Protein AF-A0A9P5T6L8-F1 (afdb_monomer_lite)

Secondary structure (DSSP, 8-state):
--------EEEEES---BS-HHHHHHHHHH-SEEEEEEETT-SGGGTT-GGG-TTS-BPPS-EEEE-S-HHHHHHTT-

Radius of gyration: 16.24 Å;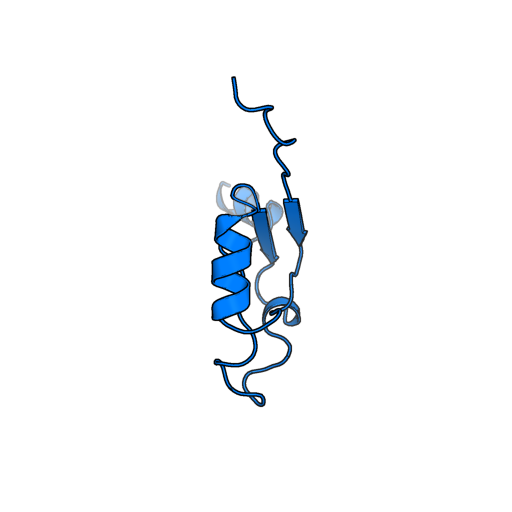 chains: 1; bounding box: 48×13×49 Å

Organism: NCBI:txid152965

InterPro domains:
  IPR002921 Fungal lipase-type domain [PF01764] (8-50)
  IPR029058 Alpha/Beta hydrolase fold [G3DSA:3.40.50.1820] (1-78)
  IPR029058 Alpha/Beta hydrolase fold [SSF53474] (4-69)

pLDDT: mean 78.12, std 13.63, range [44.94, 93.69]

Foldseek 3Di:
DPPPDPQDAAEEELDAFDAFPVVLVVVCVVHVHYAYEYEAVRCSNQPPHCVVPPGGTHHRDHYDYHNDDPVVVVVVVD

Structure (mmCIF, N/CA/C/O backbone):
data_AF-A0A9P5T6L8-F1
#
_entry.id   AF-A0A9P5T6L8-F1
#
loop_
_atom_site.group_PDB
_atom_site.id
_atom_site.type_symbol
_atom_site.label_atom_id
_atom_site.label_alt_id
_atom_site.label_comp_id
_atom_site.label_asym_id
_atom_site.label_entity_id
_atom_site.label_seq_id
_atom_site.pdbx_PDB_ins_code
_atom_site.Cartn_x
_atom_site.Cartn_y
_atom_site.Cartn_z
_atom_site.occupancy
_atom_site.B_iso_or_equiv
_atom_site.auth_seq_id
_atom_site.auth_comp_id
_atom_site.auth_asym_id
_atom_site.auth_atom_id
_atom_site.pdbx_PDB_model_num
ATOM 1 N N . MET A 1 1 ? 12.179 -2.985 31.931 1.00 44.94 1 MET A N 1
ATOM 2 C CA . MET A 1 1 ? 11.206 -1.991 31.434 1.00 44.94 1 MET A CA 1
ATOM 3 C C . MET A 1 1 ? 11.817 -1.346 30.196 1.00 44.94 1 MET A C 1
ATOM 5 O O . MET A 1 1 ? 12.779 -0.605 30.331 1.00 44.94 1 MET A O 1
ATOM 9 N N . ARG A 1 2 ? 11.392 -1.749 28.994 1.00 54.75 2 ARG A N 1
ATOM 10 C CA . ARG A 1 2 ? 11.800 -1.101 27.735 1.00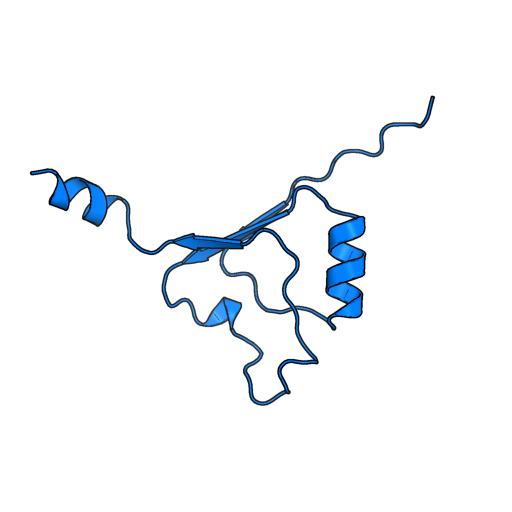 54.75 2 ARG A CA 1
ATOM 11 C C . ARG A 1 2 ? 10.793 0.034 27.523 1.00 54.75 2 ARG A C 1
ATOM 13 O O . ARG A 1 2 ? 9.612 -0.278 27.654 1.00 54.75 2 ARG A O 1
ATOM 20 N N . PRO A 1 3 ? 11.196 1.289 27.264 1.00 57.97 3 PRO A N 1
ATOM 21 C CA . PRO A 1 3 ? 10.224 2.315 26.932 1.00 57.97 3 PRO A CA 1
ATOM 22 C C . PRO A 1 3 ? 9.551 1.859 25.640 1.00 57.97 3 PRO A C 1
ATOM 24 O O . PRO A 1 3 ? 10.209 1.578 24.634 1.00 57.97 3 PRO A O 1
ATOM 27 N N . ASP A 1 4 ? 8.254 1.645 25.738 1.00 67.62 4 ASP A N 1
ATOM 28 C CA . ASP A 1 4 ? 7.331 1.455 24.643 1.00 67.62 4 ASP A CA 1
ATOM 29 C C . ASP A 1 4 ? 7.518 2.614 23.663 1.00 67.62 4 ASP A C 1
ATOM 31 O O . ASP A 1 4 ? 7.038 3.725 23.859 1.00 67.62 4 ASP A O 1
ATOM 35 N N . LEU A 1 5 ? 8.299 2.369 22.608 1.00 62.75 5 LEU A N 1
ATOM 36 C CA . LEU A 1 5 ? 8.338 3.271 21.467 1.00 62.75 5 LEU A CA 1
ATOM 37 C C . LEU A 1 5 ? 6.891 3.484 21.001 1.00 62.75 5 LEU A C 1
ATOM 39 O O . LEU A 1 5 ? 6.132 2.507 20.965 1.00 62.75 5 LEU A O 1
ATOM 43 N N . PRO A 1 6 ? 6.492 4.716 20.641 1.00 72.69 6 PRO A N 1
ATOM 44 C CA . PRO A 1 6 ? 5.132 4.974 20.202 1.00 72.69 6 PRO A CA 1
ATOM 45 C C . PRO A 1 6 ? 4.806 4.057 19.023 1.00 72.69 6 PRO A C 1
ATOM 47 O O . PRO A 1 6 ? 5.495 4.058 18.002 1.00 72.69 6 PRO A O 1
ATOM 50 N N . ALA A 1 7 ? 3.770 3.235 19.186 1.00 78.62 7 ALA A N 1
ATOM 51 C CA . ALA A 1 7 ? 3.307 2.350 18.132 1.00 78.62 7 ALA A CA 1
ATOM 52 C C . ALA A 1 7 ? 2.761 3.204 16.979 1.00 78.62 7 ALA A C 1
ATOM 54 O O . ALA A 1 7 ? 1.734 3.869 17.114 1.00 78.62 7 ALA A O 1
ATOM 55 N N . ILE A 1 8 ? 3.459 3.198 15.843 1.00 82.31 8 ILE A N 1
ATOM 56 C CA . ILE A 1 8 ? 3.042 3.928 14.645 1.00 82.31 8 ILE A CA 1
ATOM 57 C C . ILE A 1 8 ? 2.024 3.078 13.890 1.00 82.31 8 ILE A C 1
ATOM 59 O O . ILE A 1 8 ? 2.317 1.950 13.485 1.00 82.31 8 ILE A O 1
ATOM 63 N N . ARG A 1 9 ? 0.839 3.650 13.668 1.00 88.69 9 ARG A N 1
ATOM 64 C CA . ARG A 1 9 ? -0.173 3.110 12.760 1.00 88.69 9 ARG A CA 1
ATOM 65 C C . ARG A 1 9 ? -0.240 3.975 11.513 1.00 88.69 9 ARG A C 1
ATOM 67 O O . ARG A 1 9 ? -0.442 5.183 11.610 1.00 88.69 9 ARG A O 1
ATOM 74 N N . GLY A 1 10 ? -0.090 3.346 10.356 1.00 89.25 10 GLY A N 1
ATOM 75 C CA . GLY A 1 10 ? -0.205 4.001 9.059 1.00 89.25 10 GLY A CA 1
ATOM 76 C C . GLY A 1 10 ? -1.361 3.412 8.268 1.00 89.25 10 GLY A C 1
ATOM 77 O O . GLY A 1 10 ? -1.491 2.193 8.183 1.00 89.25 10 GLY A O 1
ATOM 78 N N . VAL A 1 11 ? -2.178 4.272 7.667 1.00 93.00 11 VAL A N 1
ATOM 79 C CA . VAL A 1 11 ? -3.158 3.873 6.653 1.00 93.00 11 VAL A CA 1
ATOM 80 C C . VAL A 1 11 ? -2.910 4.718 5.420 1.00 93.00 11 VAL A C 1
ATOM 82 O O . VAL A 1 11 ? -2.889 5.946 5.504 1.00 93.00 11 VAL A O 1
ATOM 85 N N . THR A 1 12 ? -2.695 4.067 4.286 1.00 90.75 12 THR A N 1
ATOM 86 C CA . THR A 1 12 ? -2.391 4.738 3.026 1.00 90.75 12 THR A CA 1
ATOM 87 C C . THR A 1 12 ? -3.353 4.285 1.937 1.00 90.75 12 THR A C 1
ATOM 89 O O . THR A 1 12 ? -3.814 3.148 1.939 1.00 90.75 12 THR A O 1
ATOM 92 N N . PHE A 1 13 ? -3.658 5.177 0.997 1.00 91.12 13 PHE A N 1
ATOM 93 C CA . PHE A 1 13 ? -4.574 4.924 -0.116 1.00 91.12 13 PHE A CA 1
ATOM 94 C C . PHE A 1 13 ? -3.824 5.104 -1.437 1.00 91.12 13 PHE A C 1
ATOM 96 O O . PHE A 1 13 ? -3.056 6.058 -1.566 1.00 91.12 13 PHE A O 1
ATOM 103 N N . GLY A 1 14 ? -3.993 4.185 -2.392 1.00 85.50 14 GLY A N 1
ATOM 104 C CA . GLY A 1 14 ? -3.370 4.291 -3.721 1.00 85.50 14 GLY A CA 1
ATOM 105 C C . GLY A 1 14 ? -1.837 4.290 -3.668 1.00 85.50 14 GLY A C 1
ATOM 106 O O . GLY A 1 14 ? -1.167 5.073 -4.339 1.00 85.50 14 GLY A O 1
ATOM 107 N N . THR A 1 15 ? -1.248 3.474 -2.792 1.00 85.94 15 THR A N 1
ATOM 108 C CA . THR A 1 15 ? 0.189 3.565 -2.490 1.00 85.94 15 THR A CA 1
ATOM 109 C C . THR A 1 15 ? 1.028 2.923 -3.586 1.00 85.94 15 THR A C 1
ATOM 111 O O . THR A 1 15 ? 1.001 1.705 -3.755 1.00 85.94 15 THR A O 1
ATOM 114 N N . ARG A 1 16 ? 1.814 3.747 -4.287 1.00 82.19 16 ARG A N 1
ATOM 115 C CA . ARG A 1 16 ? 2.821 3.336 -5.284 1.00 82.19 16 ARG A CA 1
ATOM 116 C C . ARG A 1 16 ? 3.906 2.421 -4.704 1.00 82.19 16 ARG A C 1
ATOM 118 O O . ARG A 1 16 ? 4.123 2.417 -3.493 1.00 82.19 16 ARG A O 1
ATOM 125 N N . GLN A 1 17 ? 4.590 1.666 -5.565 1.00 81.88 17 GLN A N 1
ATOM 126 C CA . GLN A 1 17 ? 5.713 0.817 -5.149 1.00 81.88 17 GLN A CA 1
ATOM 127 C C . GLN A 1 17 ? 6.915 1.691 -4.776 1.00 81.88 17 GLN A C 1
ATOM 129 O O . GLN A 1 17 ? 7.219 2.658 -5.482 1.00 81.88 17 GLN A O 1
ATOM 134 N N . VAL A 1 18 ? 7.596 1.368 -3.674 1.00 78.69 18 VAL A N 1
ATOM 135 C CA . VAL A 1 18 ? 8.709 2.172 -3.148 1.00 78.69 18 VAL A CA 1
ATOM 136 C C . VAL A 1 18 ? 9.882 1.263 -2.801 1.00 78.69 18 VAL A C 1
ATOM 138 O O . VAL A 1 18 ? 9.718 0.279 -2.096 1.00 78.69 18 VAL A O 1
ATOM 141 N N . GLY A 1 19 ? 11.078 1.622 -3.273 1.00 78.69 19 GLY A N 1
ATOM 142 C CA . GLY A 1 19 ? 12.332 0.989 -2.860 1.00 78.69 19 GLY A CA 1
ATOM 143 C C . GLY A 1 19 ? 12.500 -0.477 -3.279 1.00 78.69 19 GLY A C 1
ATOM 144 O O . GLY A 1 19 ? 11.631 -1.093 -3.884 1.00 78.69 19 GLY A O 1
ATOM 145 N N . SER A 1 20 ? 13.653 -1.055 -2.946 1.00 85.75 20 SER A N 1
ATOM 146 C CA . S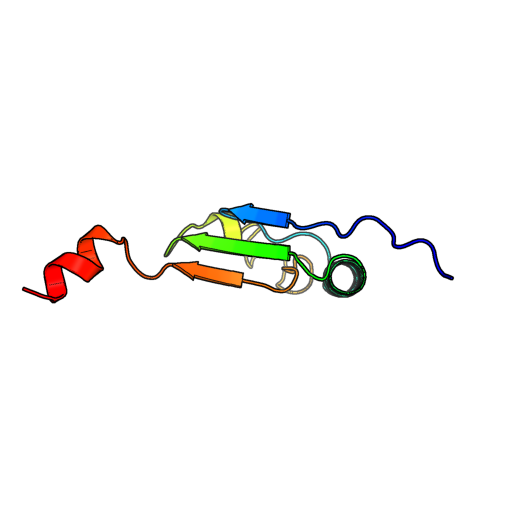ER A 1 20 ? 13.963 -2.456 -3.246 1.00 85.75 20 SER A CA 1
ATOM 147 C C . SER A 1 20 ? 13.251 -3.428 -2.294 1.00 85.75 20 SER A C 1
ATOM 149 O O . SER A 1 20 ? 12.762 -3.041 -1.231 1.00 85.75 20 SER A O 1
ATOM 151 N N . ALA A 1 21 ? 13.268 -4.724 -2.616 1.00 84.75 21 ALA A N 1
ATOM 152 C CA . ALA A 1 21 ? 12.751 -5.769 -1.725 1.00 84.75 21 ALA A CA 1
ATOM 153 C C . ALA A 1 21 ? 13.381 -5.720 -0.314 1.00 84.75 21 ALA A C 1
ATOM 155 O O . ALA A 1 21 ? 12.679 -5.859 0.684 1.00 84.75 21 ALA A O 1
ATOM 156 N N . ALA A 1 22 ? 14.688 -5.437 -0.221 1.00 87.06 22 ALA A N 1
ATOM 157 C CA . ALA A 1 22 ? 15.391 -5.307 1.058 1.00 87.06 22 ALA A CA 1
ATOM 158 C C . ALA A 1 22 ? 14.876 -4.125 1.897 1.00 87.06 22 ALA A C 1
ATOM 160 O O . ALA A 1 22 ? 14.774 -4.225 3.121 1.00 87.06 22 ALA A O 1
ATOM 161 N N . TRP A 1 23 ? 14.513 -3.016 1.242 1.00 88.69 23 TRP A N 1
ATOM 162 C CA . TRP A 1 23 ? 13.882 -1.886 1.918 1.00 88.69 23 TRP A CA 1
ATOM 163 C C . TRP A 1 23 ? 12.498 -2.263 2.452 1.00 88.69 23 TRP A C 1
ATOM 165 O O . TRP A 1 23 ? 12.230 -2.017 3.625 1.00 88.69 23 TRP A O 1
ATOM 175 N N . ALA A 1 24 ? 11.659 -2.919 1.641 1.00 88.00 24 ALA A N 1
ATOM 176 C CA . ALA A 1 24 ? 10.319 -3.335 2.059 1.00 88.00 24 ALA A CA 1
ATOM 177 C C . ALA A 1 24 ? 10.372 -4.280 3.273 1.00 88.00 24 ALA A C 1
ATOM 179 O O . ALA A 1 24 ? 9.656 -4.071 4.249 1.00 88.00 24 ALA A O 1
ATOM 180 N N . THR A 1 25 ? 11.299 -5.248 3.276 1.00 90.00 25 THR A N 1
ATOM 181 C CA . THR A 1 25 ? 11.514 -6.142 4.429 1.00 90.00 25 THR A CA 1
ATOM 182 C C . THR A 1 25 ? 11.975 -5.387 5.680 1.00 90.00 25 THR A C 1
ATOM 184 O O . THR A 1 25 ? 11.486 -5.651 6.779 1.00 90.00 25 THR A O 1
ATOM 187 N N . SER A 1 26 ? 12.895 -4.427 5.536 1.00 89.88 26 SER A N 1
ATOM 188 C CA . SER A 1 26 ? 13.341 -3.596 6.662 1.00 89.88 26 SER A CA 1
ATOM 189 C C . SER A 1 26 ? 12.199 -2.739 7.216 1.00 89.88 26 SER A C 1
ATOM 191 O O . SER A 1 26 ? 12.025 -2.650 8.433 1.00 89.88 26 SER A O 1
ATOM 193 N N . PHE A 1 27 ? 11.377 -2.163 6.340 1.00 88.75 27 PHE A N 1
ATOM 194 C CA . PHE A 1 27 ? 10.223 -1.353 6.715 1.00 88.75 27 PHE A CA 1
ATOM 195 C C . PHE A 1 27 ? 9.167 -2.183 7.461 1.00 88.75 27 PHE A C 1
ATOM 197 O O . PHE A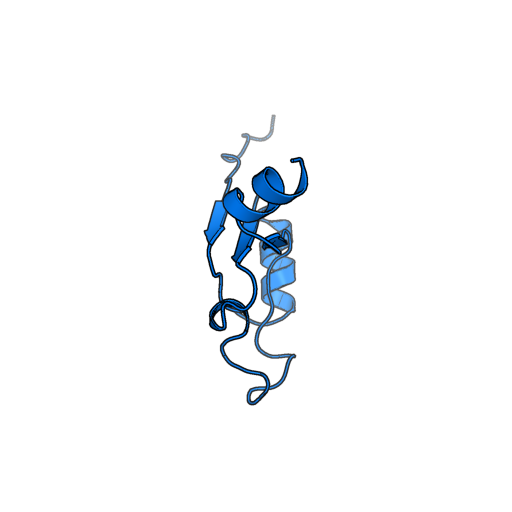 1 27 ? 8.708 -1.779 8.530 1.00 88.75 27 PHE A O 1
ATOM 204 N N . ASP A 1 28 ? 8.861 -3.384 6.965 1.00 87.44 28 ASP A N 1
ATOM 205 C CA . ASP A 1 28 ? 7.918 -4.320 7.587 1.00 87.44 28 ASP A CA 1
ATOM 206 C C . ASP A 1 28 ? 8.350 -4.766 8.994 1.00 87.44 28 ASP A C 1
ATOM 208 O O . ASP A 1 28 ? 7.496 -5.111 9.821 1.00 87.44 28 ASP A O 1
ATOM 212 N N . SER A 1 29 ? 9.661 -4.763 9.273 1.00 88.69 29 SER A N 1
ATOM 213 C CA . SER A 1 29 ? 10.217 -5.082 10.596 1.00 88.69 29 SER A CA 1
ATOM 214 C C . SER A 1 29 ? 10.068 -3.938 11.607 1.00 88.69 29 SER A C 1
ATOM 216 O O . SER A 1 29 ? 10.010 -4.185 12.811 1.00 88.69 29 SER A O 1
ATOM 218 N N . GLN A 1 30 ? 9.973 -2.697 11.122 1.00 89.06 30 GLN A N 1
ATOM 219 C CA . GLN A 1 30 ? 9.880 -1.490 11.946 1.00 89.06 30 GLN A CA 1
ATOM 220 C C . GLN A 1 30 ? 8.431 -1.061 12.177 1.00 89.06 30 GLN A C 1
ATOM 222 O O . GLN A 1 30 ? 8.071 -0.672 13.288 1.00 89.06 30 GLN A O 1
ATOM 227 N N . ILE A 1 31 ? 7.591 -1.139 11.141 1.00 87.06 31 ILE A N 1
ATOM 228 C CA . ILE A 1 31 ? 6.194 -0.704 11.185 1.00 87.06 31 ILE A CA 1
ATOM 229 C C . ILE A 1 31 ? 5.304 -1.920 10.957 1.00 87.06 31 ILE A C 1
ATOM 231 O O . ILE A 1 31 ? 5.094 -2.385 9.840 1.00 87.06 31 ILE A O 1
ATOM 235 N N . THR A 1 32 ? 4.761 -2.443 12.052 1.00 86.31 32 THR A N 1
ATOM 236 C CA . THR A 1 32 ? 3.911 -3.640 12.034 1.00 86.31 32 THR A CA 1
ATOM 237 C C . THR A 1 32 ? 2.437 -3.329 11.769 1.00 86.31 32 THR A C 1
ATOM 239 O O . THR A 1 32 ? 1.693 -4.230 11.395 1.00 86.31 32 THR A O 1
ATOM 242 N N . GLN A 1 33 ? 2.011 -2.069 11.934 1.00 88.56 33 GLN A N 1
ATOM 243 C CA . GLN A 1 33 ? 0.625 -1.615 11.748 1.00 88.56 33 GLN A CA 1
ATOM 244 C C . GLN A 1 33 ? 0.474 -0.683 10.534 1.00 88.56 33 GLN A C 1
ATOM 246 O O . GLN A 1 33 ? -0.126 0.389 10.637 1.00 88.56 33 GLN A O 1
ATOM 251 N N . LEU A 1 34 ? 1.034 -1.075 9.387 1.00 89.81 34 LEU A N 1
ATOM 252 C CA . LEU A 1 34 ? 0.765 -0.412 8.111 1.00 89.81 34 LEU A CA 1
ATOM 253 C C . LEU A 1 34 ? -0.379 -1.127 7.383 1.00 89.81 34 LEU A C 1
ATOM 255 O O . LEU A 1 34 ? -0.360 -2.343 7.215 1.00 89.81 34 LEU A O 1
ATOM 259 N N . THR A 1 35 ? -1.370 -0.362 6.937 1.00 93.69 35 THR A N 1
ATOM 260 C CA . THR A 1 35 ? -2.433 -0.816 6.038 1.00 93.69 35 THR A CA 1
ATOM 261 C C . THR A 1 35 ? -2.384 -0.005 4.755 1.00 93.69 35 THR A C 1
ATOM 263 O O . THR A 1 35 ? -2.369 1.225 4.789 1.00 93.69 35 THR A O 1
ATOM 266 N N . ARG A 1 36 ? -2.385 -0.693 3.619 1.00 93.00 36 ARG A N 1
ATOM 267 C CA . ARG A 1 36 ? -2.386 -0.103 2.282 1.00 93.00 36 ARG A CA 1
ATOM 268 C C . ARG A 1 36 ? -3.691 -0.453 1.593 1.00 93.00 36 ARG A C 1
ATOM 270 O O . ARG A 1 36 ? -3.956 -1.622 1.356 1.00 93.00 36 ARG A O 1
ATOM 277 N N . VAL A 1 37 ? -4.491 0.544 1.258 1.00 91.94 37 VAL A N 1
ATOM 278 C CA . VAL A 1 37 ? -5.785 0.359 0.605 1.00 91.94 37 VAL A CA 1
ATOM 279 C C . VAL A 1 37 ? -5.666 0.719 -0.870 1.00 91.94 37 VAL A C 1
ATOM 281 O O . VAL A 1 37 ? -5.318 1.850 -1.219 1.00 91.94 37 VAL A O 1
ATOM 284 N N . ASN A 1 38 ? -5.988 -0.238 -1.732 1.00 90.50 38 ASN A N 1
ATOM 285 C CA . ASN A 1 38 ? -6.015 -0.068 -3.179 1.00 90.50 38 ASN A CA 1
ATOM 286 C C . ASN A 1 38 ? -7.447 -0.222 -3.690 1.00 90.50 38 ASN A C 1
ATOM 288 O O . ASN A 1 38 ? -8.205 -1.063 -3.210 1.00 90.50 38 ASN A O 1
ATOM 292 N N . ASN A 1 39 ? -7.820 0.615 -4.656 1.00 90.44 39 ASN A N 1
ATOM 293 C CA . ASN A 1 39 ? -9.173 0.650 -5.195 1.00 90.44 39 ASN A CA 1
ATOM 294 C C . ASN A 1 39 ? -9.209 0.069 -6.608 1.00 90.44 39 ASN A C 1
ATOM 296 O O . ASN A 1 39 ? -8.714 0.708 -7.539 1.00 90.44 39 ASN A O 1
ATOM 300 N N . LYS A 1 40 ? -9.846 -1.092 -6.779 1.00 88.62 40 LYS A N 1
ATOM 301 C CA . LYS A 1 40 ? -10.112 -1.718 -8.078 1.00 88.62 40 LYS A CA 1
ATOM 302 C C . LYS A 1 40 ? -8.877 -1.678 -8.995 1.00 88.62 40 LYS A C 1
ATOM 304 O O . LYS A 1 40 ? -7.826 -2.230 -8.703 1.00 88.62 40 LYS A O 1
ATOM 309 N N . ARG A 1 41 ? -8.988 -0.971 -10.122 1.00 87.31 41 ARG A N 1
ATOM 310 C CA . ARG A 1 41 ? -7.960 -0.858 -11.163 1.00 87.31 41 ARG A CA 1
ATOM 311 C C . ARG A 1 41 ? -7.189 0.459 -11.093 1.00 87.31 41 ARG A C 1
ATOM 313 O O . ARG A 1 41 ? -6.798 0.977 -12.136 1.00 87.31 41 ARG A O 1
ATOM 320 N N . ASP A 1 42 ? -7.012 1.022 -9.899 1.00 84.44 42 ASP A N 1
ATOM 321 C CA . ASP A 1 42 ? -6.145 2.184 -9.712 1.00 84.44 42 ASP A CA 1
ATOM 322 C C . ASP A 1 42 ? -4.741 1.872 -10.279 1.00 84.44 42 ASP A C 1
ATOM 324 O O . ASP A 1 42 ? -4.100 0.903 -9.854 1.00 84.44 42 ASP A O 1
ATOM 328 N N . PRO A 1 43 ? -4.251 2.643 -11.267 1.00 83.88 43 PRO A N 1
ATOM 329 C CA . PRO A 1 43 ? -2.934 2.414 -11.845 1.00 83.88 43 PRO A CA 1
ATOM 330 C C . PRO A 1 43 ? -1.793 2.848 -10.912 1.00 83.88 43 PRO A C 1
ATOM 332 O O . PRO A 1 43 ? -0.664 2.380 -11.087 1.00 83.88 43 PRO A O 1
ATOM 335 N N . VAL A 1 44 ? -2.043 3.715 -9.922 1.00 84.88 44 VAL A N 1
ATOM 336 C CA . VAL A 1 44 ? -0.998 4.299 -9.063 1.00 84.88 44 VAL A CA 1
ATOM 337 C C . VAL A 1 44 ? -0.278 3.244 -8.206 1.00 84.88 44 VAL A C 1
ATOM 339 O O . VAL A 1 44 ? 0.955 3.248 -8.178 1.00 84.88 44 VAL A O 1
ATOM 342 N N . PRO A 1 45 ? -0.958 2.262 -7.589 1.00 82.94 45 PRO A N 1
ATOM 343 C CA . PRO A 1 45 ? -0.286 1.147 -6.918 1.00 82.94 45 PRO A CA 1
ATOM 344 C C . PRO A 1 45 ? 0.625 0.293 -7.812 1.00 82.94 45 PRO A C 1
ATOM 346 O O . PRO A 1 45 ? 1.439 -0.470 -7.293 1.00 82.94 45 PRO A O 1
ATOM 349 N N . THR A 1 46 ? 0.519 0.416 -9.137 1.00 81.06 46 THR A N 1
ATOM 350 C CA . THR A 1 46 ? 1.308 -0.352 -10.116 1.00 81.06 46 THR A CA 1
ATOM 351 C C . THR A 1 46 ? 2.502 0.447 -10.666 1.00 81.06 46 THR A C 1
ATOM 353 O O . THR A 1 46 ? 3.410 -0.126 -11.276 1.00 81.06 46 THR A O 1
ATOM 356 N N . VAL A 1 47 ? 2.561 1.769 -10.445 1.00 77.31 47 VAL A N 1
ATOM 357 C CA . VAL A 1 47 ? 3.719 2.586 -10.849 1.00 77.31 47 VAL A CA 1
ATOM 358 C C . VAL A 1 47 ? 4.892 2.392 -9.866 1.00 77.31 47 VAL A C 1
ATOM 360 O O . VAL A 1 47 ? 4.652 2.252 -8.663 1.00 77.31 47 VAL A O 1
ATOM 363 N N . PRO A 1 48 ? 6.159 2.389 -10.328 1.00 60.38 48 PRO A N 1
ATOM 364 C CA . PRO A 1 48 ? 6.671 2.885 -11.607 1.00 60.38 48 PRO A CA 1
ATOM 365 C C . PRO A 1 48 ? 6.807 1.809 -12.696 1.00 60.38 48 PRO A C 1
ATOM 367 O O . PRO A 1 48 ? 7.768 1.803 -13.448 1.00 60.38 48 PRO A O 1
ATOM 370 N N . GLY A 1 49 ? 5.816 0.930 -12.845 1.00 63.28 49 GLY A N 1
ATOM 371 C CA . GLY A 1 49 ? 5.631 0.134 -14.051 1.00 63.28 49 GLY A CA 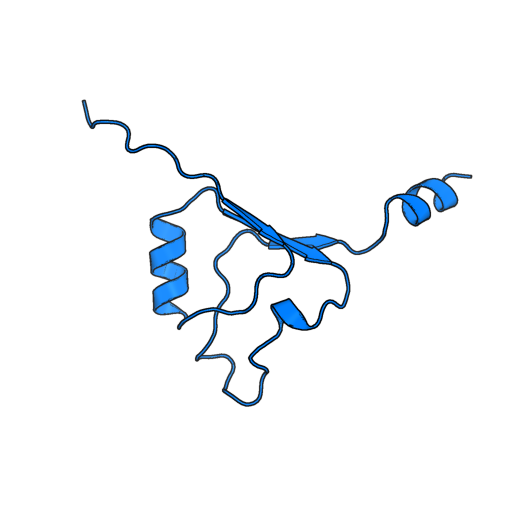1
ATOM 372 C C . GLY A 1 49 ? 6.616 -1.026 -14.188 1.00 63.28 49 GLY A C 1
ATOM 373 O O . GLY A 1 49 ? 7.778 -0.989 -13.791 1.00 63.28 49 GLY A O 1
ATOM 374 N N . ARG A 1 50 ? 6.153 -2.093 -14.839 1.00 58.66 50 ARG A N 1
ATOM 375 C CA . ARG A 1 50 ? 6.934 -3.318 -15.065 1.00 58.66 50 ARG A CA 1
ATOM 376 C C . ARG A 1 50 ? 8.191 -3.107 -15.936 1.00 58.66 50 ARG A C 1
ATOM 378 O O . ARG A 1 50 ? 9.037 -3.993 -15.996 1.00 58.66 50 ARG A O 1
ATOM 385 N N . LEU A 1 51 ? 8.327 -1.941 -16.581 1.00 56.06 51 LEU A N 1
ATOM 386 C CA . LEU A 1 51 ? 9.443 -1.572 -17.463 1.00 56.06 51 LEU A CA 1
ATOM 387 C C . LEU A 1 51 ? 10.762 -1.282 -16.724 1.00 56.06 51 LEU A C 1
ATOM 389 O O . LEU A 1 51 ? 11.812 -1.341 -17.353 1.00 56.06 51 LEU A O 1
ATOM 393 N N . LEU A 1 52 ? 10.736 -1.028 -15.408 1.00 60.72 52 LEU A N 1
ATOM 394 C CA . LEU A 1 52 ? 11.947 -0.846 -14.584 1.00 60.72 52 LEU A CA 1
ATOM 395 C C . LEU A 1 52 ? 12.385 -2.133 -13.851 1.00 60.72 52 LEU A C 1
ATOM 397 O O . LEU A 1 52 ? 13.269 -2.095 -12.993 1.00 60.72 52 LEU A O 1
ATOM 401 N N . GLY A 1 53 ? 11.778 -3.275 -14.200 1.00 57.28 53 GLY A N 1
ATOM 402 C CA . GLY A 1 53 ? 12.010 -4.575 -13.574 1.00 57.28 53 GLY A CA 1
ATOM 403 C C . GLY A 1 53 ? 11.317 -4.702 -12.213 1.00 57.28 53 GLY A C 1
ATOM 404 O O . GLY A 1 53 ? 11.468 -3.862 -11.334 1.00 57.28 53 GLY A O 1
ATOM 405 N N . SER A 1 54 ? 10.595 -5.800 -11.990 1.00 57.62 54 SER A N 1
ATOM 406 C CA . SER A 1 54 ? 9.878 -6.110 -10.736 1.00 57.62 54 SER A CA 1
ATOM 407 C C . SER A 1 54 ? 10.778 -6.303 -9.497 1.00 57.62 54 SER A C 1
ATOM 409 O O . SER A 1 54 ? 10.293 -6.652 -8.424 1.00 57.62 54 SER A O 1
ATOM 411 N N . GLY A 1 55 ? 12.094 -6.105 -9.629 1.00 56.25 55 GLY A N 1
ATOM 412 C CA . GLY A 1 55 ? 13.074 -6.188 -8.541 1.00 56.25 55 GLY A CA 1
ATOM 413 C C . GLY A 1 55 ? 13.475 -4.840 -7.933 1.00 56.25 55 GLY A C 1
ATOM 414 O O . GLY A 1 55 ? 14.143 -4.824 -6.902 1.00 56.25 55 GLY A O 1
ATOM 415 N N . THR A 1 56 ? 13.091 -3.714 -8.545 1.00 64.12 56 THR A N 1
ATOM 416 C CA . THR A 1 56 ? 13.535 -2.372 -8.118 1.00 64.12 56 THR A CA 1
ATOM 417 C C . THR A 1 56 ? 12.521 -1.636 -7.244 1.00 64.12 56 THR A C 1
ATOM 419 O O . THR A 1 56 ? 12.912 -0.720 -6.525 1.00 64.12 56 THR A O 1
ATOM 422 N N . HIS A 1 57 ? 11.250 -2.054 -7.277 1.00 74.19 57 HIS A N 1
ATOM 423 C CA . HIS A 1 57 ? 10.143 -1.407 -6.578 1.00 74.19 57 HIS A CA 1
ATOM 424 C C . HIS A 1 57 ? 9.253 -2.456 -5.909 1.00 74.19 57 HIS A C 1
ATOM 426 O O . HIS A 1 57 ? 8.675 -3.303 -6.589 1.00 74.19 57 HIS A O 1
ATOM 432 N N . TRP A 1 58 ? 9.167 -2.425 -4.580 1.00 83.69 58 TRP A N 1
ATOM 433 C CA . TRP A 1 58 ? 8.374 -3.368 -3.792 1.00 83.69 58 TRP A CA 1
ATOM 434 C C . TRP A 1 58 ? 7.358 -2.651 -2.909 1.00 83.69 58 TRP A C 1
ATOM 436 O O . TRP A 1 58 ? 7.499 -1.479 -2.565 1.00 83.69 58 TRP A O 1
ATOM 446 N N . HIS A 1 59 ? 6.293 -3.368 -2.565 1.00 85.75 59 HIS A N 1
ATOM 447 C CA . HIS A 1 59 ? 5.317 -2.900 -1.592 1.00 85.75 59 HIS A CA 1
ATOM 448 C C . HIS A 1 59 ? 5.640 -3.490 -0.217 1.00 85.75 59 HIS A C 1
ATOM 450 O O . HIS A 1 59 ? 5.909 -4.690 -0.136 1.00 85.75 59 HIS A O 1
ATOM 456 N N . PRO A 1 60 ? 5.572 -2.686 0.857 1.00 87.00 60 PRO A N 1
ATOM 457 C CA . PRO A 1 60 ? 5.430 -3.210 2.210 1.00 87.00 60 PRO A CA 1
ATOM 458 C C . PRO A 1 60 ? 4.147 -4.042 2.337 1.00 87.00 60 PRO A C 1
ATOM 460 O O . PRO A 1 60 ? 3.190 -3.847 1.572 1.00 87.00 60 PRO A O 1
ATOM 463 N N . ARG A 1 61 ? 4.097 -4.944 3.317 1.00 88.06 61 ARG A N 1
ATOM 464 C CA . ARG A 1 61 ? 2.920 -5.796 3.561 1.00 88.06 61 ARG A CA 1
ATOM 465 C C . ARG A 1 61 ? 1.686 -4.995 4.008 1.00 88.06 61 ARG A C 1
ATOM 467 O O . ARG A 1 61 ? 1.773 -3.823 4.366 1.00 88.06 61 ARG A O 1
ATOM 474 N N . GLY A 1 62 ? 0.530 -5.665 4.034 1.00 87.88 62 GLY A N 1
ATOM 475 C CA . GLY A 1 62 ? -0.718 -5.106 4.575 1.00 87.88 62 GLY A CA 1
ATOM 476 C C . GLY A 1 62 ? -1.658 -4.505 3.529 1.00 87.88 62 GLY A C 1
ATOM 477 O O . GLY A 1 62 ? -2.311 -3.503 3.805 1.00 87.88 62 GLY A O 1
ATOM 478 N N . GLU A 1 63 ? -1.715 -5.084 2.326 1.00 89.88 63 GLU A N 1
ATOM 479 C CA . GLU A 1 63 ? -2.641 -4.646 1.278 1.00 89.88 63 GLU A CA 1
ATOM 480 C C . GLU A 1 63 ? -4.088 -5.094 1.540 1.00 89.88 63 GLU A C 1
ATOM 482 O O . GLU A 1 63 ? -4.354 -6.256 1.841 1.00 89.88 63 GLU A O 1
ATOM 487 N N . ILE A 1 64 ? -5.018 -4.157 1.367 1.00 91.69 64 ILE A N 1
ATOM 488 C CA . ILE A 1 64 ? -6.460 -4.358 1.266 1.00 91.69 64 ILE A CA 1
ATOM 489 C C . ILE A 1 64 ? -6.880 -3.888 -0.127 1.00 91.69 64 ILE A C 1
ATOM 491 O O . ILE A 1 64 ? -6.703 -2.717 -0.468 1.00 91.69 64 ILE A O 1
ATOM 495 N N . HIS A 1 65 ? -7.453 -4.793 -0.918 1.00 90.44 65 HIS A N 1
ATOM 496 C CA . HIS A 1 65 ? -7.936 -4.499 -2.263 1.00 90.44 65 HIS A CA 1
ATOM 497 C C . HIS A 1 65 ? -9.465 -4.383 -2.275 1.00 90.44 65 HIS A C 1
ATOM 499 O O . HIS A 1 65 ? -10.166 -5.309 -1.865 1.00 90.44 65 HIS A O 1
ATOM 505 N N . LEU A 1 66 ? -9.988 -3.240 -2.721 1.00 90.12 66 LEU A N 1
ATOM 506 C CA . LEU A 1 66 ? -11.426 -3.000 -2.847 1.00 90.12 66 LEU A CA 1
ATOM 507 C C . LEU A 1 66 ? -11.905 -3.434 -4.237 1.00 90.12 66 LEU A C 1
ATOM 509 O O . LEU A 1 66 ? -11.572 -2.796 -5.232 1.00 90.12 66 LEU A O 1
ATOM 513 N N . GLU A 1 67 ? -12.714 -4.492 -4.295 1.00 88.06 67 GLU A N 1
ATOM 514 C CA . GLU A 1 67 ? -13.240 -5.058 -5.552 1.00 88.06 67 GLU A CA 1
ATOM 515 C C . GLU A 1 67 ? -14.525 -4.368 -6.045 1.00 88.06 67 GLU A C 1
ATOM 517 O O . GLU A 1 67 ? -14.862 -4.403 -7.228 1.00 88.06 67 GLU A O 1
ATOM 522 N N . SER A 1 68 ? -15.274 -3.724 -5.148 1.00 82.25 68 SER A N 1
ATOM 523 C CA . SER A 1 68 ? -16.546 -3.076 -5.477 1.00 82.25 68 SER A CA 1
ATOM 524 C C . SER A 1 68 ? -16.846 -1.911 -4.541 1.00 82.25 68 SER A C 1
ATOM 526 O O . SER A 1 68 ? -16.301 -1.823 -3.440 1.00 82.25 68 SER A O 1
ATOM 528 N N . ASP A 1 69 ? -17.720 -1.009 -4.989 1.00 80.88 69 ASP A N 1
ATOM 529 C CA . ASP A 1 69 ? -18.218 0.063 -4.131 1.00 80.88 69 ASP A CA 1
ATOM 530 C C . ASP A 1 69 ? -19.339 -0.470 -3.240 1.00 80.88 69 ASP A C 1
ATOM 532 O O . ASP A 1 69 ? -20.118 -1.339 -3.649 1.00 80.88 69 ASP A O 1
ATOM 536 N N . LEU A 1 70 ? -19.499 0.137 -2.064 1.00 69.44 70 LEU A N 1
ATOM 537 C CA . LEU A 1 70 ? -20.599 -0.172 -1.145 1.00 69.44 70 LEU A CA 1
ATOM 538 C C . LEU A 1 70 ? -21.976 -0.077 -1.831 1.00 69.44 70 LEU A C 1
ATOM 540 O O . LEU A 1 70 ? -22.873 -0.852 -1.519 1.00 69.44 70 LEU A O 1
ATOM 544 N N . THR A 1 71 ? -22.136 0.797 -2.829 1.00 61.66 71 THR A N 1
ATOM 545 C CA . THR A 1 71 ? -23.377 0.935 -3.609 1.00 61.66 71 THR A CA 1
ATOM 546 C C . THR A 1 71 ? -23.733 -0.327 -4.401 1.00 61.66 71 THR A C 1
ATOM 548 O O . THR A 1 71 ? -24.908 -0.651 -4.550 1.00 61.66 71 THR A O 1
ATOM 551 N N . THR A 1 72 ? -22.733 -1.070 -4.886 1.00 58.41 72 THR A N 1
ATOM 552 C CA . THR A 1 72 ? -22.962 -2.290 -5.679 1.00 58.41 72 THR A CA 1
ATOM 553 C C . THR A 1 72 ? -23.351 -3.459 -4.775 1.00 58.41 72 THR A C 1
ATOM 555 O O . THR A 1 72 ? -24.319 -4.157 -5.073 1.00 58.41 72 THR A O 1
ATOM 558 N N . ALA A 1 73 ? -22.672 -3.605 -3.629 1.00 57.62 73 ALA A N 1
ATOM 559 C CA . ALA A 1 73 ? -22.919 -4.670 -2.654 1.00 57.62 73 ALA A CA 1
ATOM 560 C C . ALA A 1 73 ? -24.315 -4.601 -2.004 1.00 57.62 73 ALA A C 1
ATOM 562 O O . ALA A 1 73 ? -24.901 -5.634 -1.701 1.00 57.62 73 ALA A O 1
ATOM 563 N N . TYR A 1 74 ? -24.876 -3.399 -1.820 1.00 53.66 74 TYR A N 1
ATOM 564 C CA . TYR A 1 74 ? -26.248 -3.233 -1.319 1.00 53.66 74 TYR A CA 1
ATOM 565 C C . TYR A 1 74 ? -27.325 -3.459 -2.392 1.00 53.66 74 TYR A C 1
ATOM 567 O O . TYR A 1 74 ? -28.452 -3.812 -2.048 1.00 53.66 74 TYR A O 1
ATOM 575 N N . SER A 1 75 ? -27.009 -3.271 -3.679 1.00 57.31 75 SER A N 1
ATOM 576 C CA . SER A 1 75 ? -27.980 -3.490 -4.763 1.00 57.31 75 SER A CA 1
ATOM 577 C C . SER A 1 75 ? -28.173 -4.971 -5.107 1.00 57.31 75 SER A C 1
ATOM 579 O O . SER A 1 75 ? -29.237 -5.341 -5.581 1.00 57.31 75 SER A O 1
ATOM 581 N N . SER A 1 76 ? -27.187 -5.827 -4.809 1.00 57.22 76 SER A N 1
ATOM 582 C CA . SER A 1 76 ? -27.255 -7.281 -5.029 1.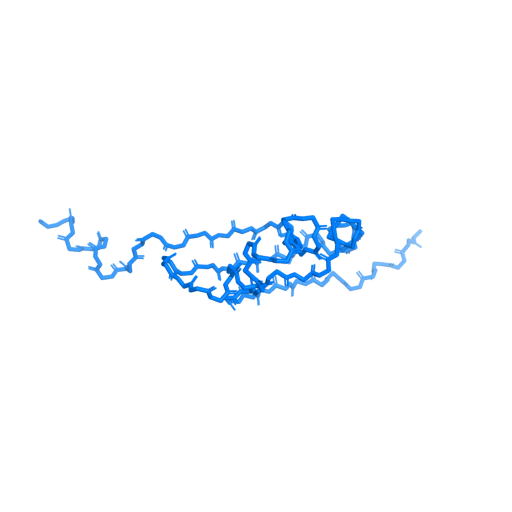00 57.22 76 SER A CA 1
ATOM 583 C C . SER A 1 76 ? -27.981 -8.059 -3.923 1.00 57.22 76 SER A C 1
ATOM 585 O O . SER A 1 76 ? -28.057 -9.281 -3.990 1.00 57.22 76 SER A O 1
ATOM 587 N N . VAL A 1 77 ? -28.465 -7.372 -2.881 1.00 60.06 77 VAL A N 1
ATOM 588 C CA . VAL A 1 77 ? -29.218 -7.954 -1.748 1.00 60.06 77 VAL A CA 1
ATOM 589 C C . VAL A 1 77 ? -30.716 -7.596 -1.839 1.00 60.06 77 VAL A C 1
ATOM 591 O O . VAL A 1 77 ? -31.466 -7.781 -0.883 1.00 60.06 77 VAL A O 1
ATOM 594 N N . ARG A 1 78 ? -31.175 -7.085 -2.988 1.00 46.41 78 ARG A N 1
ATOM 595 C CA . ARG A 1 78 ? -32.597 -6.889 -3.302 1.00 46.41 78 ARG A CA 1
ATOM 596 C C . ARG A 1 78 ? -33.020 -7.731 -4.491 1.00 46.41 78 ARG A C 1
ATOM 598 O O . ARG A 1 78 ? -32.202 -7.858 -5.426 1.00 46.41 78 ARG A O 1
#

Sequence (78 aa):
MRPDLPAIRGVTFGTRQVGSAAWATSFDSQITQLTRVNNKRDPVPTVPGRLLGSGTHWHPRGEIHLESDLTTAYSSVR

=== Feature glossary ===
The record interleaves many kinds of information about one protein. Here is each kind framed as the question it answers.

Q: What are the backbone torsion angles?
A: φ (phi) and ψ (psi) are the two rotatable backbone dihedrals per residue: φ is the C(i-1)–N–Cα–C torsion, ψ is the N–Cα–C–N(i+1) torsion, both in degrees on (−180°, 180°]. α-helical residues cluster near (−60°, −45°); β-strand residues near (−120°, +130°). A Ramachandran plot is simply a scatter of (φ, ψ) for every residue.

Q: What is the amino-acid chain?
A: This is the polypeptide sequence — one letter per residue, N-terminus first. Length ranges from a few dozen residues for small domains to over a thousand for large multi-domain proteins.

Q: How mobile is each atom in the crystal?
A: For experimental (PDB) structures, the B-factor (temperature factor) quantifies the positional spread of each atom in the crystal — a combination of thermal vibration and static disorder — in units of Å². High B-factors mark flexible loops or poorly resolved regions; low B-factors mark the rigid, well-ordered core.

Q: Are the domains correctly placed relative to each other?
A: Predicted Aligned Error (PAE) is an AlphaFold confidence matrix: entry (i, j) is the expected error in the position of residue j, in ångströms, when the prediction is superimposed on the true structure at residue i. Low PAE within a block of residues means that block is internally rigid and well-predicted; high PAE between two blocks means their relative placement is uncertain even if each block individually is confident.

Q: How confident is the AlphaFold model at each residue?
A: pLDDT is the predicted lDDT-Cα score: AlphaFold's confidence that the local environment of each residue (all inter-atomic distances within 15 Å) is correctly placed. It is a per-residue number between 0 and 100, with higher meaning more reliable.

Q: What family and function is it annotated with?
A: Functional annotations link the protein to curated databases. InterPro entries identify conserved domains and families by matching the sequence against member-database signatures (Pfam, PROSITE, CDD, …). Gene Ontology (GO) terms describe molecular function, biological process, and cellular component in a controlled vocabulary. CATH places the structure in a hierarchical fold classification (Class/Architecture/Topology/Homologous-superfamily). The organism is the source species.

Q: How big and how compact is the whole molecule?
A: Three whole-structure scalars: the radius of gyration (RMS distance of Cα from centroid, in Å), the count of Cα–Cα contacts (pairs closer than 8 Å and separated by more than four residues in sequence — i.e. tertiary, not local, contacts), and the bounding-box dimensions. Together they distinguish compact globular folds from extended fibres or disordered chains.

Q: What known structures does this most resemble?
A: The Foldseek neighbor list gives the closest experimentally determined structures in the PDB, ranked by structural alignment. TM-score near 1 means near-identical fold; near 0.3 means only rough topology match. This is how one finds what a novel AlphaFold prediction most resembles in the solved-structure universe.

Q: Which residues are buried vs exposed?
A: SASA measures how much of the protein is reachable by solvent. It is computed by rolling a water-sized probe over the atomic surface and summing the exposed area (Å²). Per-residue SASA distinguishes core (buried, low SASA) from surface (exposed, high SASA) residues; total SASA is a whole-molecule size measure.

Q: Which residues are in helices, strands, or loops?
A: Eight-state secondary structure (DSSP): H is the canonical α-helix, G the tighter 3₁₀-helix, I the wider π-helix; E/B are β-structure, T and S are turns and bends, and '-' is everything else. DSSP derives these from the pattern of main-chain N–H···O=C hydrogen bonds, not from the sequence.

Q: Where is each backbone atom in 3D?
A: Structure coordinates are given as an mmCIF _atom_site loop: one row per atom with element, residue name, chain id, sequence number, and x/y/z position in Å. Only the four main-chain atoms per residue are included here; side chains are omitted to keep the record compact.

Q: What if only a Cα trace is available?
A: Three-state secondary structure (P-SEA) collapses the eight DSSP classes into helix (a), strand (b), and coil (c). P-SEA assigns these from Cα geometry alone — distances and angles — without requiring backbone oxygens, so it works on any Cα trace.

Q: What do the rendered images show?
A: The six renders are orthographic views along the three Cartesian axes in both directions. Representation (cartoon, sticks, or surface) and color scheme (sequence-rainbow or by-chain) vary across proteins so the training set covers all the common visualization conventions.

Q: What does the local fold look like, residue by residue?
A: Foldseek's 3Di representation compresses backbone geometry into a per-residue letter drawn from a learned twenty-state alphabet. It captures the tertiary interaction pattern around each residue — which residues are packed against it in space, regardless of where they are in sequence.

Q: What do the diagnostic plots show?
A: The contact map is a binary N×N matrix image: pixel (i, j) is dark where Cα_i and Cα_j are within 8 Å and |i−j|>4. Because the |i−j|>4 filter removes local helical contacts, off-diagonal stripes parallel to the main diagonal indicate parallel β-sheets; stripes perpendicular to it indicate antiparallel β-sheets. The Ramachandran plot scatters every residue's (φ, ψ) pair against the sterically allowed regions. The PAE heatmap renders the predicted-aligned-error matrix.